Protein AF-A0A1C3K7T6-F1 (afdb_monomer_lite)

Radius of gyration: 29.23 Å; chains: 1; bounding box: 74×24×71 Å

Structure (mmCIF, N/CA/C/O backbone):
data_AF-A0A1C3K7T6-F1
#
_entry.id   AF-A0A1C3K7T6-F1
#
loop_
_atom_site.group_PDB
_atom_site.id
_atom_site.type_symbol
_atom_site.label_atom_id
_atom_site.label_alt_id
_atom_site.label_comp_id
_atom_site.label_asym_id
_atom_site.label_entity_id
_atom_site.label_seq_id
_atom_site.pdbx_PDB_ins_code
_atom_site.Cartn_x
_atom_site.Cartn_y
_atom_site.Cartn_z
_atom_site.occupancy
_atom_site.B_iso_or_equiv
_atom_site.auth_seq_id
_atom_site.auth_comp_id
_atom_site.auth_asym_id
_atom_site.auth_atom_id
_atom_site.pdbx_PDB_model_num
ATOM 1 N N . MET A 1 1 ? 61.916 -11.937 -55.321 1.00 39.62 1 MET A N 1
ATOM 2 C CA . MET A 1 1 ? 60.919 -12.104 -54.243 1.00 39.62 1 MET A CA 1
ATOM 3 C C . MET A 1 1 ? 61.347 -11.195 -53.103 1.00 39.62 1 MET A C 1
ATOM 5 O O . MET A 1 1 ? 62.276 -11.552 -52.400 1.00 39.62 1 MET A O 1
ATOM 9 N N . ASN A 1 2 ? 60.759 -10.002 -52.990 1.00 43.47 2 ASN A N 1
ATOM 10 C CA . ASN A 1 2 ? 61.036 -9.072 -51.891 1.00 43.47 2 ASN A CA 1
ATOM 11 C C . ASN A 1 2 ? 59.803 -9.072 -50.987 1.00 43.47 2 ASN A C 1
ATOM 13 O O . ASN A 1 2 ? 58.738 -8.622 -51.406 1.00 43.47 2 ASN A O 1
ATOM 17 N N . GLY A 1 3 ? 59.933 -9.690 -49.814 1.00 43.19 3 GLY A N 1
ATOM 18 C CA . GLY A 1 3 ? 58.869 -9.784 -48.821 1.00 43.19 3 GLY A CA 1
ATOM 19 C C . GLY A 1 3 ? 58.627 -8.421 -48.185 1.00 43.19 3 GLY A C 1
ATOM 20 O O . GLY A 1 3 ? 59.559 -7.775 -47.720 1.00 43.19 3 GLY A O 1
ATOM 21 N N . ILE A 1 4 ? 57.378 -7.972 -48.209 1.00 57.84 4 ILE A N 1
ATOM 22 C CA . ILE A 1 4 ? 56.942 -6.758 -47.526 1.00 57.84 4 ILE A CA 1
ATOM 23 C C . ILE A 1 4 ? 56.793 -7.135 -46.049 1.00 57.84 4 ILE A C 1
ATOM 25 O O . ILE A 1 4 ? 55.907 -7.918 -45.706 1.00 57.84 4 ILE A O 1
ATOM 29 N N . GLU A 1 5 ? 57.666 -6.627 -45.181 1.00 55.53 5 GLU A N 1
ATOM 30 C CA . GLU A 1 5 ? 57.505 -6.785 -43.735 1.00 55.53 5 GLU A CA 1
ATOM 31 C C . GLU A 1 5 ? 56.341 -5.911 -43.254 1.00 55.53 5 GLU A C 1
ATOM 33 O O . GLU A 1 5 ? 56.354 -4.683 -43.367 1.00 55.53 5 GLU A O 1
ATOM 38 N N . PHE A 1 6 ? 55.302 -6.557 -42.729 1.00 50.16 6 PHE A N 1
ATOM 39 C CA . PHE A 1 6 ? 54.199 -5.885 -42.055 1.00 50.16 6 PHE A CA 1
ATOM 40 C C . PHE A 1 6 ? 54.682 -5.383 -40.692 1.00 50.16 6 PHE A C 1
ATOM 42 O O . PHE A 1 6 ? 54.726 -6.132 -39.718 1.00 50.16 6 PHE A O 1
ATOM 49 N N . ILE A 1 7 ? 55.020 -4.097 -40.603 1.00 54.38 7 ILE A N 1
ATOM 50 C CA . ILE A 1 7 ? 55.202 -3.430 -39.313 1.00 54.38 7 ILE A CA 1
ATOM 51 C C . ILE A 1 7 ? 53.808 -3.230 -38.713 1.00 54.38 7 ILE A C 1
ATOM 53 O O . ILE A 1 7 ? 53.077 -2.307 -39.081 1.00 54.38 7 ILE A O 1
ATOM 57 N N . VAL A 1 8 ? 53.422 -4.117 -37.794 1.00 55.53 8 VAL A N 1
ATOM 58 C CA . VAL A 1 8 ? 52.246 -3.924 -36.943 1.00 55.53 8 VAL A CA 1
ATOM 59 C C . VAL A 1 8 ? 52.562 -2.754 -36.020 1.00 55.53 8 VAL A C 1
ATOM 61 O O . VAL A 1 8 ? 53.287 -2.879 -35.038 1.00 55.53 8 VAL A O 1
ATOM 64 N N . ARG A 1 9 ? 52.068 -1.573 -36.391 1.00 50.78 9 ARG A N 1
ATOM 65 C CA . ARG A 1 9 ? 52.143 -0.376 -35.560 1.00 50.78 9 ARG A CA 1
ATOM 66 C C . ARG A 1 9 ? 51.241 -0.620 -34.358 1.00 50.78 9 ARG A C 1
ATOM 68 O O . ARG A 1 9 ? 50.022 -0.500 -34.475 1.00 50.78 9 ARG A O 1
ATOM 75 N N . ASP A 1 10 ? 51.847 -1.023 -33.248 1.00 54.47 10 ASP A N 1
ATOM 76 C CA . ASP A 1 10 ? 51.163 -1.209 -31.978 1.00 54.47 10 ASP A CA 1
ATOM 77 C C . ASP A 1 10 ? 50.451 0.101 -31.626 1.00 54.47 10 ASP A C 1
ATOM 79 O O . ASP A 1 10 ? 51.058 1.149 -31.390 1.00 54.47 10 ASP A O 1
ATOM 83 N N . ARG A 1 11 ? 49.126 0.072 -31.751 1.00 54.25 11 ARG A N 1
ATOM 84 C CA . ARG A 1 11 ? 48.246 1.211 -31.519 1.00 54.25 11 ARG A CA 1
ATOM 85 C C . ARG A 1 11 ? 47.832 1.210 -30.050 1.00 54.25 11 ARG A C 1
ATOM 87 O O . ARG A 1 11 ? 46.661 1.452 -29.767 1.00 54.25 11 ARG A O 1
ATOM 94 N N . ALA A 1 12 ? 48.764 0.936 -29.129 1.00 54.94 12 ALA A N 1
ATOM 95 C CA . ALA A 1 12 ? 48.594 1.193 -27.704 1.00 54.94 12 ALA A CA 1
ATOM 96 C C . ALA A 1 12 ? 48.536 2.710 -27.479 1.00 54.94 12 ALA A C 1
ATOM 98 O O . ALA A 1 12 ? 49.455 3.356 -26.978 1.00 54.94 12 ALA A O 1
ATOM 99 N N . GLY A 1 13 ? 47.422 3.294 -27.918 1.00 52.91 13 GLY A N 1
ATOM 100 C CA . GLY A 1 13 ? 46.972 4.590 -27.472 1.00 52.91 13 GLY A CA 1
ATOM 101 C C . GLY A 1 13 ? 46.823 4.508 -25.964 1.00 52.91 13 GLY A C 1
ATOM 102 O O . GLY A 1 13 ? 46.116 3.648 -25.441 1.00 52.91 13 GLY A O 1
ATOM 103 N N . TRP A 1 14 ? 47.554 5.377 -25.284 1.00 58.28 14 TRP A N 1
ATOM 104 C CA . TRP A 1 14 ? 47.431 5.631 -23.862 1.00 58.28 14 TRP A CA 1
ATOM 105 C C . TRP A 1 14 ? 45.948 5.624 -23.448 1.00 58.28 14 TRP A C 1
ATOM 107 O O . TRP A 1 14 ? 45.164 6.443 -23.927 1.00 58.28 14 TRP A O 1
ATOM 117 N N . SER A 1 15 ? 45.552 4.654 -22.620 1.00 59.94 15 SER A N 1
ATOM 118 C CA . SER A 1 15 ? 44.202 4.594 -22.056 1.00 59.94 15 SER A CA 1
ATOM 119 C C . SER A 1 15 ? 44.199 5.394 -20.754 1.00 59.94 15 SER A C 1
ATOM 121 O O . SER A 1 15 ? 44.911 4.998 -19.827 1.00 59.94 15 SER A O 1
ATOM 123 N N . PRO A 1 16 ? 43.455 6.512 -20.650 1.00 62.53 16 PRO A N 1
ATOM 124 C CA . PRO A 1 16 ? 43.311 7.192 -19.371 1.00 62.53 16 PRO A CA 1
ATOM 125 C C . PRO A 1 16 ? 42.655 6.237 -18.362 1.00 62.53 16 PRO A C 1
ATOM 127 O O . PRO A 1 16 ? 41.751 5.486 -18.743 1.00 62.53 16 PRO A O 1
ATOM 130 N N . PRO A 1 17 ? 43.064 6.251 -17.081 1.00 67.38 17 PRO A N 1
ATOM 131 C CA . PRO A 1 17 ? 42.363 5.493 -16.057 1.00 67.38 17 PRO A CA 1
ATOM 132 C C . PRO A 1 17 ? 40.934 6.035 -15.948 1.00 67.38 17 PRO A C 1
ATOM 134 O O . PRO A 1 17 ? 40.724 7.195 -15.593 1.00 67.38 17 PRO A O 1
ATOM 137 N N . ILE A 1 18 ? 39.949 5.207 -16.298 1.00 66.69 18 ILE A N 1
ATOM 138 C CA . ILE A 1 18 ? 38.535 5.540 -16.117 1.00 66.69 18 ILE A CA 1
ATOM 139 C C . ILE A 1 18 ? 38.287 5.561 -14.601 1.00 66.69 18 ILE A C 1
ATOM 141 O O . ILE A 1 18 ? 38.563 4.552 -13.945 1.00 66.69 18 ILE A O 1
ATOM 145 N N . PRO A 1 19 ? 37.817 6.678 -14.012 1.00 63.78 19 PRO A N 1
ATOM 146 C CA . PRO A 1 19 ? 37.477 6.696 -12.598 1.00 63.78 19 PRO A CA 1
ATOM 147 C C . PRO A 1 19 ? 36.349 5.686 -12.339 1.00 63.78 19 PRO A C 1
ATOM 149 O O . PRO A 1 19 ? 35.472 5.522 -13.193 1.00 63.78 19 PRO A O 1
ATOM 152 N N . PRO A 1 20 ? 36.350 4.995 -11.186 1.00 69.19 20 PRO A N 1
ATOM 153 C CA . PRO A 1 20 ? 35.248 4.112 -10.841 1.00 69.19 20 PRO A CA 1
ATOM 154 C C . PRO A 1 20 ? 33.937 4.913 -10.843 1.00 69.19 20 PRO A C 1
ATOM 156 O O . PRO A 1 20 ? 33.948 6.094 -10.474 1.00 69.19 20 PRO A O 1
ATOM 159 N N . PRO A 1 21 ? 32.812 4.310 -11.269 1.00 65.12 21 PRO A N 1
ATOM 160 C CA . PRO A 1 21 ? 31.520 4.973 -11.182 1.00 65.12 21 PRO A CA 1
ATOM 161 C C . PRO A 1 21 ? 31.292 5.414 -9.734 1.00 65.12 21 PRO A C 1
ATOM 163 O O . PRO A 1 21 ? 31.531 4.642 -8.803 1.00 65.12 21 PRO A O 1
ATOM 166 N N . ALA A 1 22 ? 30.878 6.670 -9.548 1.00 61.56 22 ALA A N 1
ATOM 167 C CA . ALA A 1 22 ? 30.504 7.180 -8.238 1.00 61.56 22 ALA A CA 1
ATOM 168 C C . ALA A 1 22 ? 29.474 6.225 -7.626 1.00 61.56 22 ALA A C 1
ATOM 170 O O . ALA A 1 22 ? 28.508 5.858 -8.302 1.00 61.56 22 ALA A O 1
ATOM 171 N N . ALA A 1 23 ? 29.701 5.799 -6.381 1.00 62.59 23 ALA A N 1
ATOM 172 C CA . ALA A 1 23 ? 28.710 5.029 -5.650 1.00 62.59 23 ALA A CA 1
ATOM 173 C C . ALA A 1 23 ? 27.413 5.844 -5.661 1.00 62.59 23 ALA A C 1
ATOM 175 O O . ALA A 1 23 ? 27.378 6.969 -5.153 1.00 62.59 23 ALA A O 1
ATOM 176 N N . LEU A 1 24 ? 26.382 5.312 -6.320 1.00 62.72 24 LEU A N 1
ATOM 177 C CA . LEU A 1 24 ? 25.040 5.858 -6.197 1.00 62.72 24 LEU A CA 1
ATOM 178 C C . LEU A 1 24 ? 24.724 5.884 -4.698 1.00 62.72 24 LEU 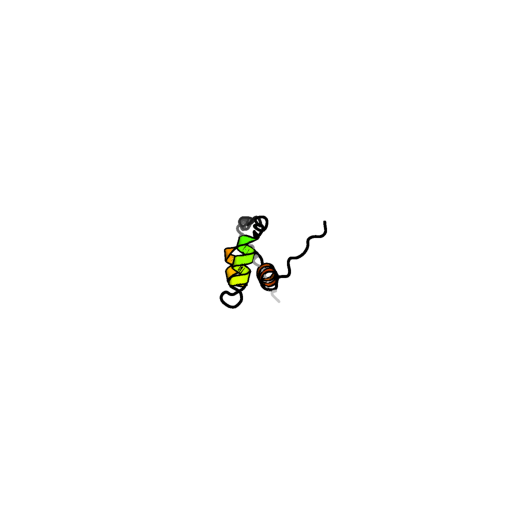A C 1
ATOM 180 O O . LEU A 1 24 ? 25.110 4.933 -4.010 1.00 62.72 24 LEU A O 1
ATOM 184 N N . PRO A 1 25 ? 24.091 6.948 -4.172 1.00 58.84 25 PRO A N 1
ATOM 185 C CA . PRO A 1 25 ? 23.628 6.913 -2.797 1.00 58.84 25 PRO A CA 1
ATOM 186 C C . PRO A 1 25 ? 22.801 5.640 -2.649 1.00 58.84 25 PRO A C 1
A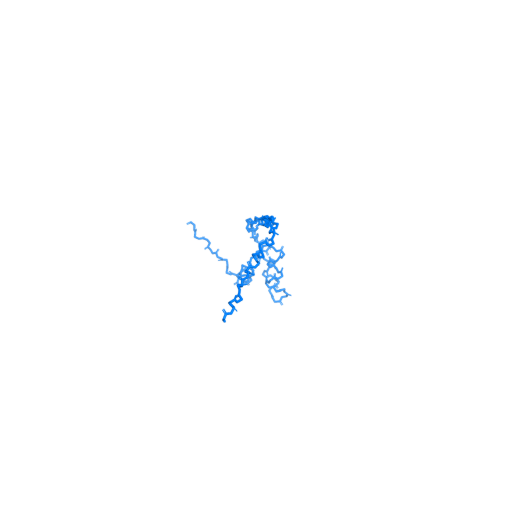TOM 188 O O . PRO A 1 25 ? 21.854 5.431 -3.408 1.00 58.84 25 PRO A O 1
ATOM 191 N N . GLU A 1 26 ? 23.224 4.753 -1.746 1.00 58.53 26 GLU A N 1
ATOM 192 C CA . GLU A 1 26 ? 22.381 3.651 -1.316 1.00 58.53 26 GLU A CA 1
ATOM 193 C C . GLU A 1 26 ? 21.120 4.319 -0.779 1.00 58.53 26 GLU A C 1
ATOM 195 O O . GLU A 1 26 ? 21.135 4.940 0.286 1.00 58.53 26 GLU A O 1
ATOM 200 N N . GLU A 1 27 ? 20.056 4.284 -1.580 1.00 55.62 27 GLU A N 1
ATOM 201 C CA . GLU A 1 27 ? 18.707 4.583 -1.140 1.00 55.62 27 GLU A CA 1
ATOM 202 C C . GLU A 1 27 ? 18.401 3.493 -0.119 1.00 55.62 27 GLU A C 1
ATOM 204 O O . GLU A 1 27 ? 17.965 2.391 -0.446 1.00 55.62 27 GLU A O 1
ATOM 209 N N . SER A 1 28 ? 18.831 3.759 1.114 1.00 54.34 28 SER A N 1
ATOM 210 C CA . SER A 1 28 ? 18.581 2.920 2.266 1.00 54.34 28 SER A CA 1
ATOM 211 C C . SER A 1 28 ? 17.077 2.684 2.251 1.00 54.34 28 SER A C 1
ATOM 213 O O . SER A 1 28 ? 16.344 3.676 2.306 1.00 54.34 28 SER A O 1
ATOM 215 N N . PRO A 1 29 ? 16.592 1.441 2.076 1.00 54.94 29 PRO A N 1
ATOM 216 C CA . PRO A 1 29 ? 15.165 1.203 2.068 1.00 54.94 29 PRO A CA 1
ATOM 217 C C . PRO A 1 29 ? 14.692 1.566 3.468 1.00 54.94 29 PRO A C 1
ATOM 219 O O . PRO A 1 29 ? 14.933 0.821 4.422 1.00 54.94 29 PRO A O 1
ATOM 222 N N . GLU A 1 30 ? 14.099 2.753 3.605 1.00 55.25 30 GLU A N 1
ATOM 223 C CA . GLU A 1 30 ? 13.462 3.155 4.845 1.00 55.25 30 GLU A CA 1
ATOM 224 C C . GLU A 1 30 ? 12.552 1.993 5.254 1.00 55.25 30 GLU A C 1
ATOM 226 O O . GLU A 1 30 ? 11.840 1.437 4.404 1.00 55.25 30 GLU A O 1
ATOM 231 N N . PRO A 1 31 ? 12.629 1.533 6.517 1.00 55.69 31 PRO A N 1
ATOM 232 C CA . PRO A 1 31 ? 11.790 0.437 6.963 1.00 55.69 31 PRO A CA 1
ATOM 233 C C . PRO A 1 31 ? 10.347 0.818 6.626 1.00 55.69 31 PRO A C 1
ATOM 235 O O . PRO A 1 31 ? 9.961 1.952 6.922 1.00 55.69 31 PRO A O 1
ATOM 238 N N . PRO A 1 32 ? 9.572 -0.073 5.974 1.00 58.31 32 PRO A N 1
ATOM 239 C CA . PRO A 1 32 ? 8.279 0.292 5.417 1.00 58.31 32 PRO A CA 1
ATOM 240 C C . PRO A 1 32 ? 7.466 0.959 6.514 1.00 58.31 32 PRO A C 1
ATOM 242 O O . PRO A 1 32 ? 7.225 0.346 7.561 1.00 58.31 32 PRO A O 1
ATOM 245 N N . SER A 1 33 ? 7.112 2.229 6.299 1.00 61.91 33 SER A N 1
ATOM 246 C CA . SER A 1 33 ? 6.313 2.988 7.248 1.00 61.91 33 SER A CA 1
ATOM 247 C C . SER A 1 33 ? 5.069 2.158 7.539 1.00 61.91 33 SER A C 1
ATOM 249 O O . SER A 1 33 ? 4.311 1.781 6.642 1.00 61.91 33 SER A O 1
ATOM 251 N N . ARG A 1 34 ? 4.949 1.728 8.796 1.00 71.75 34 ARG A N 1
ATOM 252 C CA . ARG A 1 34 ? 3.921 0.786 9.225 1.00 71.75 34 ARG A CA 1
ATOM 253 C C . ARG A 1 34 ? 2.583 1.497 9.045 1.00 71.75 34 ARG A C 1
ATOM 255 O O . ARG A 1 34 ? 2.275 2.384 9.830 1.00 71.75 34 ARG A O 1
ATOM 262 N N . ILE A 1 35 ? 1.831 1.129 8.004 1.00 82.38 35 ILE A N 1
ATOM 263 C CA . ILE A 1 35 ? 0.501 1.692 7.739 1.00 82.38 35 ILE A CA 1
ATOM 264 C C . ILE A 1 35 ? -0.327 1.551 9.019 1.00 82.38 35 ILE A C 1
ATOM 266 O O . ILE A 1 35 ? -0.541 0.437 9.508 1.00 82.38 35 ILE A O 1
ATOM 270 N N . THR A 1 36 ? -0.768 2.676 9.566 1.00 85.75 36 THR A N 1
ATOM 271 C CA . THR A 1 36 ? -1.613 2.718 10.757 1.00 85.75 36 THR A CA 1
ATOM 272 C C . THR A 1 36 ? -3.037 2.280 10.429 1.00 85.75 36 THR A C 1
ATOM 274 O O . THR A 1 36 ? -3.457 2.211 9.272 1.00 85.75 36 THR A O 1
ATOM 277 N N . ASP A 1 37 ? -3.825 1.988 11.459 1.00 83.81 37 ASP A N 1
ATOM 278 C CA . ASP A 1 37 ? -5.213 1.568 11.263 1.00 83.81 37 ASP A CA 1
ATOM 279 C C . ASP A 1 37 ? -6.109 2.659 10.678 1.00 83.81 37 ASP A C 1
ATOM 281 O O . ASP A 1 37 ? -7.024 2.354 9.907 1.00 83.81 37 ASP A O 1
ATOM 285 N N . GLU A 1 38 ? -5.805 3.919 10.983 1.00 86.69 38 GLU A N 1
ATOM 286 C CA . GLU A 1 38 ? -6.477 5.081 10.410 1.00 86.69 38 GLU A CA 1
ATOM 287 C C . GLU A 1 38 ? -6.153 5.224 8.915 1.00 86.69 38 GLU A C 1
ATOM 289 O O . GLU A 1 38 ? -7.057 5.315 8.081 1.00 86.69 38 GLU A O 1
ATOM 294 N N . GLU A 1 39 ? -4.876 5.112 8.544 1.00 87.94 39 GLU A N 1
ATOM 295 C CA . GLU A 1 39 ? -4.438 5.131 7.144 1.00 87.94 39 GLU A CA 1
ATOM 296 C C . GLU A 1 39 ? -4.993 3.937 6.362 1.00 87.94 39 GLU A C 1
ATOM 298 O O . GLU A 1 39 ? -5.465 4.087 5.236 1.00 87.94 39 GLU A O 1
ATOM 303 N N . ALA A 1 40 ? -5.037 2.750 6.969 1.00 87.69 40 ALA A N 1
ATOM 304 C CA . ALA A 1 40 ? -5.640 1.572 6.358 1.00 87.69 40 ALA A CA 1
ATOM 305 C C . ALA A 1 40 ? -7.153 1.735 6.139 1.00 87.69 40 ALA A C 1
ATOM 307 O O . ALA A 1 40 ? -7.705 1.164 5.192 1.00 87.69 40 ALA A O 1
ATOM 308 N N . ALA A 1 41 ? -7.854 2.464 7.014 1.00 88.25 41 ALA A N 1
ATOM 309 C CA . ALA A 1 41 ? -9.266 2.794 6.830 1.00 88.25 41 ALA A CA 1
ATOM 310 C C . ALA A 1 41 ? -9.456 3.800 5.685 1.00 88.25 41 ALA A C 1
ATOM 312 O O . ALA A 1 41 ? -10.345 3.619 4.850 1.00 88.25 41 ALA A O 1
ATOM 313 N N . PHE A 1 42 ? -8.575 4.798 5.585 1.00 89.25 42 PHE A N 1
ATOM 314 C CA . PHE A 1 42 ? -8.561 5.744 4.471 1.00 89.25 42 PHE A CA 1
ATOM 315 C C . PHE A 1 42 ? -8.267 5.057 3.129 1.00 89.25 42 PHE A C 1
ATOM 317 O O . PHE A 1 42 ? -9.006 5.225 2.163 1.00 89.25 42 PHE A O 1
ATOM 324 N N . ILE A 1 43 ? -7.247 4.203 3.063 1.00 88.94 43 ILE A N 1
ATOM 325 C CA . ILE A 1 43 ? -6.907 3.437 1.855 1.00 88.94 43 ILE A CA 1
ATOM 326 C C . ILE A 1 43 ? -8.088 2.564 1.406 1.00 88.94 43 ILE A C 1
ATOM 328 O O . ILE A 1 43 ? -8.374 2.468 0.208 1.00 88.94 43 ILE A O 1
ATOM 332 N N . ARG A 1 44 ? -8.814 1.962 2.359 1.00 88.75 44 ARG A N 1
ATOM 333 C CA . ARG A 1 44 ? -10.036 1.191 2.084 1.00 88.75 44 ARG A CA 1
ATOM 334 C C . ARG A 1 44 ? -11.167 2.056 1.532 1.00 88.75 44 ARG A C 1
ATOM 336 O O . ARG A 1 44 ? -11.830 1.624 0.592 1.00 88.75 44 ARG A O 1
ATOM 343 N N . SER A 1 45 ? -11.373 3.265 2.059 1.00 88.69 45 SER A N 1
ATOM 344 C CA . SER A 1 45 ? -12.427 4.171 1.574 1.00 88.69 45 SER A CA 1
ATOM 345 C C . SER A 1 45 ? -12.153 4.709 0.165 1.00 88.69 45 SER A C 1
ATOM 347 O O . SER A 1 45 ? -13.085 5.041 -0.563 1.00 88.69 45 SER A O 1
ATOM 349 N N . ARG A 1 46 ? -10.883 4.735 -0.257 1.00 86.38 46 ARG A N 1
ATOM 350 C CA . 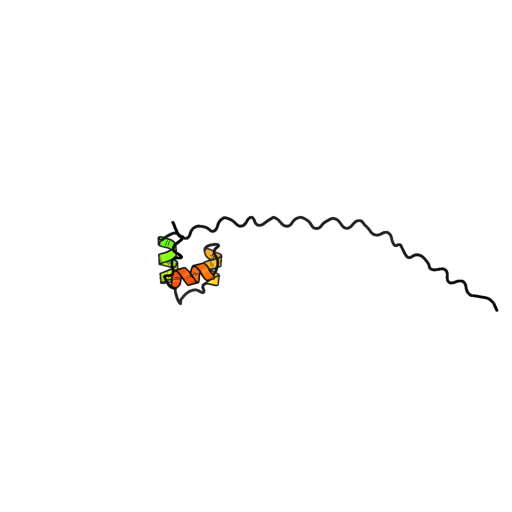ARG A 1 46 ? -10.451 5.163 -1.598 1.00 86.38 46 ARG A CA 1
ATOM 351 C C . ARG A 1 46 ? -10.467 4.058 -2.655 1.00 86.38 46 ARG A C 1
ATOM 353 O O . ARG A 1 46 ? -10.066 4.304 -3.795 1.00 86.38 46 ARG A O 1
ATOM 360 N N . ARG A 1 47 ?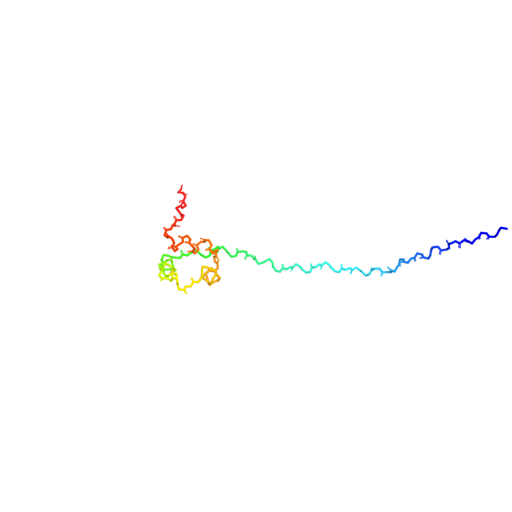 -10.942 2.853 -2.325 1.00 84.00 47 ARG A N 1
ATOM 361 C CA . ARG A 1 47 ? -11.043 1.744 -3.281 1.00 84.00 47 ARG A CA 1
ATOM 362 C C . ARG A 1 47 ? -11.912 2.143 -4.482 1.00 84.00 47 ARG A C 1
ATOM 364 O O . ARG A 1 47 ? -13.079 2.479 -4.320 1.00 84.00 47 ARG A O 1
ATOM 371 N N . GLY A 1 48 ? -11.336 2.077 -5.682 1.00 81.88 48 GLY A N 1
ATOM 372 C CA . GLY A 1 48 ? -12.002 2.447 -6.938 1.00 81.88 48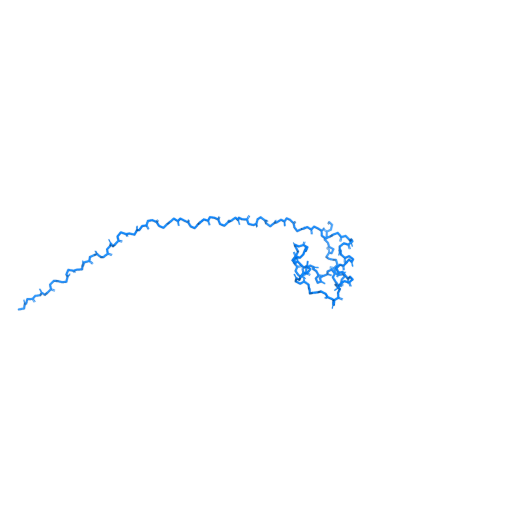 GLY A CA 1
ATOM 373 C C . GLY A 1 48 ? -11.909 3.932 -7.312 1.00 81.88 48 GLY A C 1
ATOM 374 O O . GLY A 1 48 ? -12.303 4.283 -8.418 1.00 81.88 48 GLY A O 1
ATOM 375 N N . PHE A 1 49 ? -11.364 4.782 -6.435 1.00 86.00 49 PHE A N 1
ATOM 376 C CA . PHE A 1 49 ? -11.129 6.206 -6.714 1.00 86.00 49 PHE A CA 1
ATOM 377 C C . PHE A 1 49 ? -9.671 6.515 -7.057 1.00 86.00 49 PHE A C 1
ATOM 379 O O . PHE A 1 49 ? -9.419 7.388 -7.879 1.00 86.00 49 PHE A O 1
ATOM 386 N N . LEU A 1 50 ? -8.726 5.823 -6.416 1.00 85.94 50 LEU A N 1
ATOM 387 C CA . LEU A 1 50 ? -7.287 5.998 -6.625 1.00 85.94 50 LEU A CA 1
ATOM 388 C C . LEU A 1 50 ? -6.639 4.667 -6.986 1.00 85.94 50 LEU A C 1
ATOM 390 O O . LEU A 1 50 ? -7.037 3.614 -6.465 1.00 85.94 50 LEU A O 1
ATOM 394 N N . TYR A 1 51 ? -5.627 4.714 -7.854 1.00 88.44 51 TYR A N 1
ATOM 395 C CA . TYR A 1 51 ? -4.897 3.511 -8.223 1.00 88.44 51 TYR A CA 1
ATOM 396 C C . TYR A 1 51 ? -3.990 3.056 -7.069 1.00 88.44 51 TYR A C 1
ATOM 398 O O . TYR A 1 51 ? -3.386 3.884 -6.380 1.00 88.44 51 TYR A O 1
ATOM 406 N N . PRO A 1 52 ? -3.828 1.734 -6.858 1.00 86.38 52 PRO A N 1
ATOM 407 C CA . PRO A 1 52 ? -2.951 1.214 -5.812 1.00 86.38 52 PRO A CA 1
ATOM 408 C C . PRO A 1 52 ? -1.498 1.691 -5.913 1.00 86.38 52 PRO A C 1
ATOM 410 O O . PRO A 1 52 ? -0.821 1.774 -4.896 1.00 86.38 52 PRO A O 1
ATOM 413 N N . THR A 1 53 ? -1.019 2.014 -7.117 1.00 88.88 53 THR A N 1
ATOM 414 C CA . THR A 1 53 ? 0.326 2.550 -7.378 1.00 88.88 53 THR A CA 1
ATOM 415 C C . THR A 1 53 ? 0.513 3.979 -6.875 1.00 88.88 53 THR A C 1
ATOM 417 O O . THR A 1 53 ? 1.575 4.298 -6.351 1.00 88.88 53 THR A O 1
ATOM 420 N N . GLU A 1 54 ? -0.509 4.827 -6.989 1.00 88.62 54 GLU A N 1
ATOM 421 C CA . GLU A 1 54 ? -0.463 6.215 -6.511 1.00 88.62 54 GLU A CA 1
ATOM 422 C C . GLU A 1 54 ? -0.449 6.254 -4.982 1.00 88.62 54 GLU A C 1
ATOM 424 O O . GLU A 1 54 ? 0.381 6.925 -4.372 1.00 88.62 54 GLU A O 1
ATOM 429 N N . LEU A 1 55 ? -1.316 5.453 -4.359 1.00 88.00 55 LEU A N 1
ATOM 430 C CA . LEU A 1 55 ? -1.343 5.284 -2.907 1.00 88.00 55 LEU A CA 1
ATOM 431 C C . LEU A 1 55 ? -0.037 4.655 -2.397 1.00 88.00 55 LEU A C 1
ATOM 433 O O . LEU A 1 55 ? 0.504 5.085 -1.387 1.00 88.00 55 LEU A O 1
ATOM 437 N N . ALA A 1 56 ? 0.510 3.671 -3.107 1.00 88.31 56 ALA A N 1
ATOM 438 C CA . ALA A 1 56 ? 1.788 3.054 -2.762 1.00 88.31 56 ALA A CA 1
ATOM 439 C C . ALA A 1 56 ? 2.934 4.072 -2.717 1.00 88.31 56 ALA A C 1
ATOM 441 O O . ALA A 1 56 ? 3.684 4.093 -1.744 1.00 88.31 56 ALA A O 1
ATOM 442 N N . ALA A 1 57 ? 3.022 4.948 -3.721 1.00 86.81 57 ALA A N 1
ATOM 443 C CA . ALA A 1 57 ? 4.015 6.017 -3.752 1.00 86.81 57 ALA A CA 1
ATOM 444 C C . ALA A 1 57 ? 3.807 7.033 -2.618 1.00 86.81 57 ALA A C 1
ATOM 446 O O . ALA A 1 57 ? 4.773 7.447 -1.986 1.00 86.81 57 ALA A O 1
ATOM 447 N N . GLN A 1 58 ? 2.554 7.396 -2.320 1.00 87.38 58 GLN A N 1
ATOM 448 C CA . GLN A 1 58 ? 2.228 8.342 -1.248 1.00 87.38 58 GLN A CA 1
ATOM 449 C C . GLN A 1 58 ? 2.615 7.826 0.144 1.00 87.38 58 GLN A C 1
ATOM 451 O O . GLN A 1 58 ? 3.055 8.605 0.984 1.00 87.38 58 GLN A O 1
ATOM 456 N N . TYR A 1 59 ? 2.433 6.528 0.389 1.00 85.00 59 TYR A N 1
ATOM 457 C CA . TYR A 1 59 ? 2.693 5.908 1.688 1.00 85.00 59 TYR A CA 1
ATOM 458 C C . TYR A 1 59 ? 4.058 5.206 1.771 1.00 85.00 59 TYR A C 1
ATOM 460 O O . TYR A 1 59 ? 4.363 4.609 2.799 1.00 85.00 59 TYR A O 1
ATOM 468 N N . GLY A 1 60 ? 4.871 5.235 0.709 1.00 85.06 60 GLY A N 1
ATOM 469 C CA . GLY A 1 60 ? 6.170 4.552 0.677 1.00 85.06 60 GLY A CA 1
ATOM 470 C C . GLY A 1 60 ? 6.062 3.027 0.817 1.00 85.06 60 GLY A C 1
ATOM 471 O O . GLY A 1 60 ? 6.926 2.384 1.407 1.00 85.06 60 GLY A O 1
ATOM 472 N N . VAL A 1 61 ? 4.977 2.429 0.316 1.00 86.44 61 VAL A N 1
ATOM 473 C CA . VAL A 1 61 ? 4.710 0.986 0.427 1.00 86.44 61 VAL A CA 1
ATOM 474 C C . VAL A 1 61 ? 4.531 0.331 -0.935 1.00 86.44 61 VAL A C 1
ATOM 476 O O . VAL A 1 61 ? 4.446 0.986 -1.964 1.00 86.44 61 VAL A O 1
ATOM 479 N N . THR A 1 62 ? 4.440 -0.998 -0.964 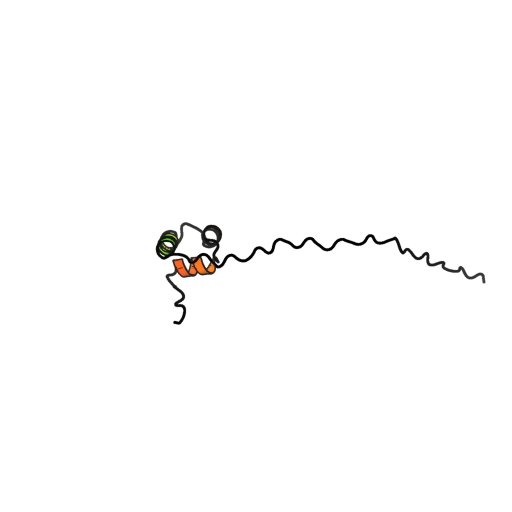1.00 87.75 62 THR A N 1
ATOM 480 C CA . THR A 1 62 ? 4.197 -1.719 -2.218 1.00 87.75 62 THR A CA 1
ATOM 481 C C . THR A 1 62 ? 2.728 -1.611 -2.665 1.00 87.75 62 THR A C 1
ATOM 483 O O . THR A 1 62 ? 1.821 -1.700 -1.829 1.00 87.75 62 THR A O 1
ATOM 486 N N . PRO A 1 63 ? 2.442 -1.534 -3.980 1.00 87.75 63 PRO A N 1
ATOM 487 C CA . PRO A 1 63 ? 1.069 -1.577 -4.509 1.00 87.75 63 PRO A CA 1
ATOM 488 C C . PRO A 1 63 ? 0.302 -2.839 -4.095 1.00 87.75 63 PRO A C 1
ATOM 490 O O . PRO A 1 63 ? -0.917 -2.814 -3.909 1.00 87.75 63 PRO A O 1
ATOM 493 N N . SER A 1 64 ? 1.025 -3.945 -3.898 1.00 86.88 64 SER A N 1
ATOM 494 C CA . SER A 1 64 ? 0.479 -5.197 -3.375 1.00 86.88 64 SER A CA 1
ATOM 495 C C . SER A 1 64 ? -0.039 -5.050 -1.944 1.00 86.88 64 SER A C 1
ATOM 497 O O . SER A 1 64 ? -1.089 -5.605 -1.628 1.00 86.88 64 SER A O 1
ATOM 499 N N . LEU A 1 65 ? 0.648 -4.284 -1.086 1.00 86.38 65 LEU A N 1
ATOM 500 C CA . LEU A 1 65 ? 0.178 -4.000 0.271 1.00 86.38 65 LEU A CA 1
ATOM 501 C C . LEU A 1 65 ? -1.091 -3.143 0.250 1.00 86.38 65 LEU A C 1
ATOM 503 O O . LEU A 1 65 ? -2.054 -3.478 0.933 1.00 86.38 65 LEU A O 1
ATOM 507 N N . ILE A 1 66 ? -1.131 -2.095 -0.579 1.00 90.56 66 ILE A N 1
ATOM 508 C CA . ILE A 1 66 ? -2.336 -1.270 -0.764 1.00 90.56 66 ILE A CA 1
ATOM 509 C C . ILE A 1 66 ? -3.518 -2.127 -1.225 1.00 90.56 66 ILE A C 1
ATOM 511 O O . ILE A 1 66 ? -4.606 -2.045 -0.657 1.00 90.56 66 ILE A O 1
ATOM 515 N N . SER A 1 67 ? -3.291 -2.997 -2.210 1.00 88.81 67 SER A N 1
ATOM 516 C CA . SER A 1 67 ? -4.318 -3.908 -2.723 1.00 88.81 67 SER A CA 1
ATOM 517 C C . SER A 1 67 ? -4.802 -4.873 -1.638 1.00 88.81 67 SER A C 1
ATOM 519 O O . SER A 1 67 ? -6.004 -5.074 -1.479 1.00 88.81 67 SER A O 1
ATOM 521 N N . ALA A 1 68 ? -3.889 -5.425 -0.832 1.00 87.12 68 ALA A N 1
ATOM 522 C CA . ALA A 1 68 ? -4.240 -6.286 0.296 1.00 87.12 68 ALA A CA 1
ATOM 523 C C . ALA A 1 68 ? -5.092 -5.545 1.343 1.00 87.12 68 ALA A C 1
ATOM 525 O O . ALA A 1 68 ? -6.109 -6.074 1.793 1.00 87.12 68 ALA A O 1
ATOM 526 N N . ILE A 1 69 ? -4.741 -4.296 1.667 1.00 87.69 69 ILE A N 1
ATOM 527 C CA . ILE A 1 69 ? -5.506 -3.439 2.582 1.00 87.69 69 ILE A CA 1
ATOM 528 C C . ILE A 1 69 ? -6.906 -3.153 2.024 1.00 87.69 69 ILE A C 1
ATOM 530 O O . ILE A 1 69 ? -7.892 -3.311 2.745 1.00 87.69 69 ILE A O 1
ATOM 534 N N . GLN A 1 70 ? -7.021 -2.797 0.742 1.00 87.88 70 GLN A N 1
ATOM 535 C CA . GLN A 1 70 ? -8.306 -2.545 0.074 1.00 87.88 70 GLN A CA 1
ATOM 536 C C . GLN A 1 70 ? -9.212 -3.783 0.027 1.00 87.88 70 GLN A C 1
ATOM 538 O O . GLN A 1 70 ? -10.435 -3.656 0.097 1.00 87.88 70 GLN A O 1
ATOM 543 N N . LEU A 1 71 ? -8.621 -4.975 -0.069 1.00 86.19 71 LEU A N 1
ATOM 544 C CA . LEU A 1 71 ? -9.326 -6.257 -0.010 1.00 86.19 71 LEU A CA 1
ATOM 545 C C . LEU A 1 71 ? -9.648 -6.704 1.426 1.00 86.19 71 LEU A C 1
ATOM 547 O O . LEU A 1 71 ? -10.306 -7.725 1.607 1.00 86.19 71 LEU A O 1
ATOM 551 N N . GLY A 1 72 ? -9.189 -5.972 2.447 1.00 78.50 72 GLY A N 1
ATOM 552 C CA . GLY A 1 72 ? -9.350 -6.354 3.852 1.00 78.50 72 GLY A CA 1
ATOM 553 C C . GLY A 1 72 ? -8.484 -7.546 4.270 1.00 78.50 72 GLY A C 1
ATOM 554 O O . GLY A 1 72 ? -8.664 -8.084 5.361 1.00 78.50 72 GLY A O 1
ATOM 555 N N . GLN A 1 73 ? -7.525 -7.952 3.438 1.00 65.69 73 GLN A N 1
ATOM 556 C CA . GLN A 1 73 ? -6.568 -9.003 3.750 1.00 65.69 73 GLN A CA 1
ATOM 557 C C . GLN A 1 73 ? -5.427 -8.396 4.570 1.00 65.69 73 GLN A C 1
ATOM 559 O O . GLN A 1 73 ? -4.336 -8.140 4.061 1.00 65.69 73 GLN A O 1
ATOM 564 N N . ARG A 1 74 ? -5.665 -8.138 5.864 1.00 54.06 74 ARG A N 1
ATOM 565 C CA . ARG A 1 74 ? -4.539 -7.987 6.793 1.00 54.06 74 ARG A CA 1
ATOM 566 C C . ARG A 1 74 ? -3.760 -9.299 6.736 1.00 54.06 74 ARG A C 1
ATOM 568 O O . ARG A 1 74 ? -4.292 -10.328 7.153 1.00 54.06 74 ARG A O 1
ATOM 575 N N . ARG A 1 75 ? -2.513 -9.277 6.250 1.00 50.94 75 ARG A N 1
ATOM 576 C CA . ARG A 1 75 ? -1.573 -10.357 6.571 1.00 50.94 75 ARG A CA 1
ATOM 577 C C . ARG A 1 75 ? -1.509 -10.418 8.092 1.00 50.94 75 ARG A C 1
ATOM 579 O O . ARG A 1 75 ? -1.016 -9.490 8.727 1.00 50.94 75 ARG A O 1
ATOM 586 N N . GLN A 1 76 ? -2.084 -11.467 8.664 1.00 44.66 76 GLN A N 1
ATOM 587 C CA . GLN A 1 76 ? -1.821 -11.827 10.043 1.00 44.66 76 GLN A CA 1
ATOM 588 C C . GLN A 1 76 ? -0.368 -12.294 10.070 1.00 44.66 76 GLN A C 1
ATOM 590 O O . GLN A 1 76 ? -0.031 -13.322 9.485 1.00 44.66 76 GLN A O 1
ATOM 595 N N . GLU A 1 77 ? 0.506 -11.478 10.644 1.00 47.34 77 GLU A N 1
ATOM 596 C CA . GLU A 1 77 ? 1.852 -11.913 10.998 1.00 47.34 77 GLU A CA 1
ATOM 597 C C . GLU A 1 77 ? 1.687 -12.995 12.083 1.00 47.34 77 GLU A C 1
ATOM 599 O O . GLU A 1 77 ? 0.954 -12.757 13.051 1.00 47.34 77 GLU A O 1
ATOM 604 N N . PRO A 1 78 ? 2.240 -14.210 11.911 1.00 48.84 78 PRO A N 1
ATOM 605 C CA . PRO A 1 78 ? 2.170 -15.220 12.953 1.00 48.84 78 PRO A CA 1
ATOM 606 C C . PRO A 1 78 ? 2.967 -14.733 14.169 1.00 48.84 78 PRO A C 1
ATOM 608 O O . PRO A 1 78 ? 4.074 -14.216 14.032 1.00 48.84 78 PRO A O 1
ATOM 611 N N . LYS A 1 79 ? 2.327 -14.864 15.331 1.00 41.66 79 LYS A N 1
ATOM 612 C CA . LYS A 1 79 ? 2.802 -14.482 16.664 1.00 41.66 79 LYS A CA 1
ATOM 613 C C . LYS A 1 79 ? 4.063 -15.234 17.085 1.00 41.66 79 LYS A C 1
ATOM 615 O O . LYS A 1 79 ? 4.131 -16.449 16.797 1.00 41.66 79 LYS A O 1
#

Sequence (79 aa):
MNGIEFIVRDRAGWSPPIPPPAALPEESPEPPSRITDEEAAFIRSRRGFLYPTELAAQYGVTPSLISAIQLGQRRQEPK

Foldseek 3Di:
DDDDDDPPPPPPDPDPPDPPPDPDPPPPLDDQPPQDPVNLVVLLVCVPPDQLVVSCVVRVHDSVVSVCSNVVNDPPDDD

pLDDT: mean 70.92, std 16.27, range [39.62, 90.56]

Secondary structure (DSSP, 8-state):
-----------------PPPPP-------PPP----HHHHHHHHHTBTTB-HHHHHHHHTS-HHHHHHHHTT-------

Organism: NCBI:txid1851544